Protein AF-A0A845DAN8-F1 (afdb_monomer_lite)

Sequence (56 aa):
KELRGGKDPLNERGSSPVLRGGCWGLRAQVLRSADRYGSNPDYGYYDIGFRLVRTL

Structure (mmCIF, N/CA/C/O backbone):
data_AF-A0A845DAN8-F1
#
_entry.id   AF-A0A845DAN8-F1
#
loop_
_atom_site.group_PDB
_atom_site.id
_atom_site.type_symbol
_atom_site.label_atom_id
_atom_site.label_alt_id
_atom_site.label_comp_id
_atom_site.label_asym_id
_atom_site.label_entity_id
_atom_site.label_seq_id
_atom_site.pdbx_PDB_ins_code
_atom_site.Cartn_x
_atom_site.Cartn_y
_atom_site.Cartn_z
_atom_site.occupancy
_atom_site.B_iso_or_equiv
_atom_site.auth_seq_id
_atom_site.auth_comp_id
_atom_site.auth_asym_id
_atom_site.auth_atom_id
_atom_site.pdbx_PDB_model_num
ATOM 1 N N . LYS A 1 1 ? -16.813 0.052 23.916 1.00 52.22 1 LYS A N 1
ATOM 2 C CA . LYS A 1 1 ? -17.900 -0.926 23.670 1.00 52.22 1 LYS A CA 1
ATOM 3 C C . LYS A 1 1 ? -17.270 -2.111 22.949 1.00 52.22 1 LYS A C 1
ATOM 5 O O . LYS A 1 1 ? -16.988 -1.980 21.769 1.00 52.22 1 LYS A O 1
ATOM 10 N N . GLU A 1 2 ? -16.938 -3.190 23.658 1.00 49.25 2 GLU A N 1
ATOM 11 C CA . GLU A 1 2 ? -16.397 -4.401 23.024 1.00 49.25 2 GLU A CA 1
ATOM 12 C C . GLU A 1 2 ? -17.498 -5.084 22.205 1.00 49.25 2 GLU A C 1
ATOM 14 O O . GLU A 1 2 ? -18.589 -5.359 22.709 1.00 49.25 2 GLU A O 1
ATOM 19 N N . LEU A 1 3 ? -17.234 -5.310 20.920 1.00 60.69 3 LEU A N 1
ATOM 20 C CA . LEU A 1 3 ? -18.048 -6.172 20.067 1.00 60.69 3 LEU A CA 1
ATOM 21 C C . LEU A 1 3 ? -17.580 -7.621 20.286 1.00 60.69 3 LEU A C 1
ATOM 23 O O . LEU A 1 3 ? -16.399 -7.852 20.528 1.00 60.69 3 LEU A O 1
ATOM 27 N N . ARG A 1 4 ? -18.487 -8.605 20.215 1.00 65.81 4 ARG A N 1
ATOM 28 C CA . ARG A 1 4 ? -18.250 -10.031 20.556 1.00 65.81 4 ARG A CA 1
ATOM 29 C C . ARG A 1 4 ? -17.274 -10.795 19.616 1.00 65.81 4 ARG A C 1
ATOM 31 O O . ARG A 1 4 ? -17.416 -12.000 19.450 1.00 65.81 4 ARG A O 1
ATOM 38 N N . GLY A 1 5 ? -16.298 -10.130 18.996 1.00 69.00 5 GLY A N 1
ATOM 39 C CA . GLY A 1 5 ? -15.419 -10.677 17.948 1.00 69.00 5 GLY A CA 1
ATOM 40 C C . GLY A 1 5 ? -13.956 -10.938 18.336 1.00 69.00 5 GLY A C 1
ATOM 41 O O . GLY A 1 5 ? -13.192 -11.381 17.485 1.00 69.00 5 GLY A O 1
ATOM 42 N N . GLY A 1 6 ? -13.552 -10.693 19.587 1.00 74.94 6 GLY A N 1
ATOM 43 C CA . GLY A 1 6 ? -12.135 -10.713 19.976 1.00 74.94 6 GLY A CA 1
ATOM 44 C C . GLY A 1 6 ? -11.386 -9.442 19.545 1.00 74.94 6 GLY A C 1
ATOM 45 O O . GLY A 1 6 ? -11.990 -8.503 19.030 1.00 74.94 6 GLY A O 1
ATOM 46 N N . LYS A 1 7 ? -10.073 -9.384 19.807 1.00 81.38 7 LYS A N 1
ATOM 47 C CA . LYS A 1 7 ? -9.210 -8.251 19.420 1.00 81.38 7 LYS A CA 1
ATOM 48 C C . LYS A 1 7 ? -8.992 -8.269 17.904 1.00 81.38 7 LYS A C 1
ATOM 50 O O . LYS A 1 7 ? -8.632 -9.314 17.361 1.00 81.38 7 LYS A O 1
ATOM 55 N N . ASP A 1 8 ? -9.148 -7.119 17.248 1.00 83.38 8 ASP A N 1
ATOM 56 C CA . ASP A 1 8 ? -8.845 -6.981 15.822 1.00 83.38 8 ASP A CA 1
ATOM 57 C C . ASP A 1 8 ? -7.406 -7.443 15.529 1.00 83.38 8 ASP A C 1
ATOM 59 O O . ASP A 1 8 ? -6.471 -7.062 16.248 1.00 83.38 8 ASP A O 1
ATOM 63 N N . PRO A 1 9 ? -7.197 -8.272 14.492 1.00 84.94 9 PRO A N 1
ATOM 64 C CA . PRO A 1 9 ? -5.883 -8.810 14.197 1.00 84.94 9 PRO A CA 1
ATOM 65 C C . PRO A 1 9 ? -4.961 -7.699 13.688 1.00 84.94 9 PRO A C 1
ATOM 67 O O . PRO A 1 9 ? -5.113 -7.190 12.577 1.00 84.94 9 PRO A O 1
ATOM 70 N N . LEU A 1 10 ? -3.959 -7.371 14.500 1.00 82.62 10 LEU A N 1
ATOM 71 C CA . LEU A 1 10 ? -2.830 -6.525 14.135 1.00 82.62 10 LEU A CA 1
ATOM 72 C C . LEU A 1 10 ? -1.608 -7.421 13.943 1.00 82.62 10 LEU A C 1
ATOM 74 O O . LEU A 1 10 ? -1.277 -8.228 14.811 1.00 82.62 10 LEU A O 1
ATOM 78 N N . ASN A 1 11 ? -0.926 -7.287 12.806 1.00 78.31 11 ASN A N 1
ATOM 79 C CA . ASN A 1 11 ? 0.358 -7.952 12.619 1.00 78.31 11 ASN A CA 1
ATOM 80 C C . ASN A 1 11 ? 1.468 -7.074 13.212 1.00 78.31 11 ASN A C 1
ATOM 82 O O . ASN A 1 11 ? 2.025 -6.223 12.526 1.00 78.31 11 ASN A O 1
ATOM 86 N N . GLU A 1 12 ? 1.766 -7.274 14.496 1.00 74.44 12 GLU A N 1
ATOM 87 C CA . GLU A 1 12 ? 2.715 -6.457 15.267 1.00 74.44 12 GLU A CA 1
ATOM 88 C C . GLU A 1 12 ? 4.199 -6.699 14.887 1.00 74.44 12 GLU A C 1
ATOM 90 O O . GLU A 1 12 ? 5.073 -5.988 15.375 1.00 74.44 12 GLU A O 1
ATOM 95 N N . ARG A 1 13 ? 4.517 -7.687 14.025 1.00 72.69 13 ARG A N 1
ATOM 96 C CA . ARG A 1 13 ? 5.906 -8.094 13.694 1.00 72.69 13 AR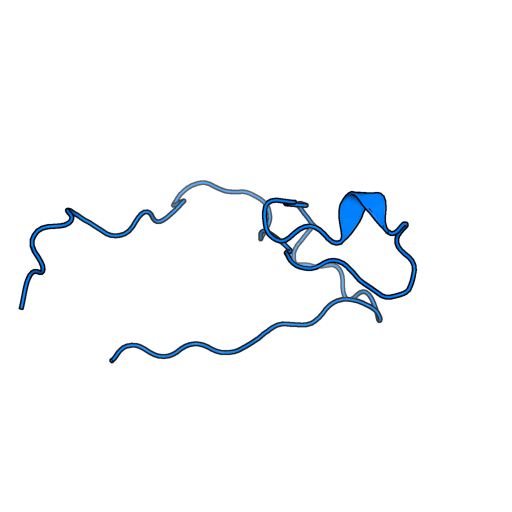G A CA 1
ATOM 97 C C . ARG A 1 13 ? 6.211 -8.266 12.193 1.00 72.69 13 ARG A C 1
ATOM 99 O O . ARG A 1 13 ? 7.019 -9.110 11.816 1.00 72.69 13 ARG A O 1
ATOM 106 N N . GLY A 1 14 ? 5.590 -7.479 11.317 1.00 65.19 14 GLY A N 1
ATOM 107 C CA . GLY A 1 14 ? 5.838 -7.532 9.867 1.00 65.19 14 GLY A CA 1
ATOM 108 C C . GLY A 1 14 ? 6.908 -6.549 9.376 1.00 65.19 14 GLY A C 1
ATOM 109 O O . GLY A 1 14 ? 6.891 -5.386 9.760 1.00 65.19 14 GLY A O 1
ATOM 110 N N .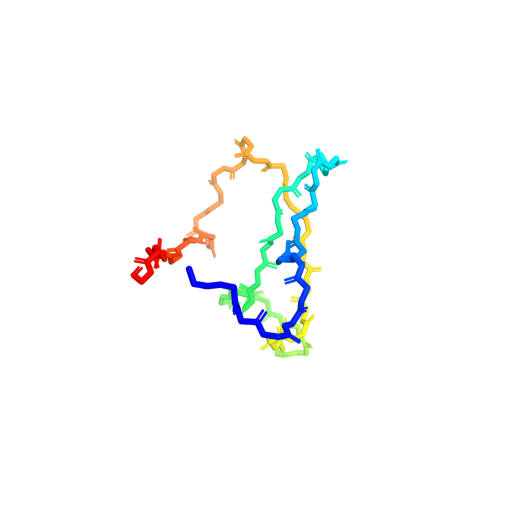 SER A 1 15 ? 7.797 -6.996 8.481 1.00 72.06 15 SER A N 1
ATOM 111 C CA . SER A 1 15 ? 8.874 -6.187 7.879 1.00 72.06 15 SER A CA 1
ATOM 112 C C . SER A 1 15 ? 8.452 -5.366 6.650 1.00 72.06 15 SER A C 1
ATOM 114 O O . SER A 1 15 ? 9.228 -4.551 6.160 1.00 72.06 15 SER A O 1
ATOM 116 N N . SER A 1 16 ? 7.249 -5.576 6.105 1.00 84.31 16 SER A N 1
ATOM 117 C CA . SER A 1 16 ? 6.776 -4.884 4.898 1.00 84.31 16 SER A CA 1
ATOM 118 C C . SER A 1 16 ? 5.252 -4.709 4.909 1.00 84.31 16 SER A C 1
ATOM 120 O O . SER A 1 16 ? 4.541 -5.674 5.215 1.00 84.31 16 SER A O 1
ATOM 122 N N . PRO A 1 17 ? 4.723 -3.509 4.590 1.00 86.00 17 PRO A N 1
ATOM 123 C CA . PRO A 1 17 ? 3.290 -3.280 4.472 1.00 86.00 17 PRO A CA 1
ATOM 124 C C . PRO A 1 17 ? 2.677 -4.143 3.366 1.00 86.00 17 PRO A C 1
ATOM 126 O O . PRO A 1 17 ? 3.308 -4.460 2.355 1.00 86.00 17 PRO A O 1
ATOM 129 N N . VAL A 1 18 ? 1.414 -4.516 3.570 1.00 88.81 18 VAL A N 1
ATOM 130 C CA . VAL A 1 18 ? 0.662 -5.336 2.620 1.00 88.81 18 VAL A CA 1
ATOM 131 C C . VAL A 1 18 ? -0.080 -4.442 1.636 1.00 88.81 18 VAL A C 1
ATOM 133 O O . VAL A 1 18 ? -0.937 -3.652 2.029 1.00 88.81 18 VAL A O 1
ATOM 136 N N . LEU A 1 19 ? 0.183 -4.650 0.352 1.00 89.69 19 LEU A N 1
ATOM 137 C CA . LEU A 1 19 ? -0.546 -4.060 -0.763 1.00 89.69 19 LEU A CA 1
ATOM 138 C C . LEU A 1 19 ? -1.675 -4.989 -1.212 1.00 89.69 19 LEU A C 1
ATOM 140 O O . LEU A 1 19 ? -1.537 -6.217 -1.194 1.00 89.69 19 LEU A O 1
ATOM 144 N N . ARG A 1 20 ? -2.804 -4.396 -1.612 1.00 90.50 20 ARG A N 1
ATOM 145 C CA . ARG A 1 20 ? -4.034 -5.087 -2.031 1.00 90.50 20 ARG A CA 1
ATOM 146 C C . ARG A 1 20 ? -4.638 -4.415 -3.256 1.00 90.50 20 ARG A C 1
ATOM 148 O O . ARG A 1 20 ? -4.469 -3.216 -3.438 1.00 90.50 20 ARG A O 1
ATOM 155 N N . GLY A 1 21 ? -5.406 -5.174 -4.036 1.00 88.88 21 GLY A N 1
ATOM 156 C CA . GLY A 1 21 ? -6.202 -4.654 -5.157 1.00 88.88 21 GLY A CA 1
ATOM 157 C C . GLY A 1 21 ? -5.466 -4.577 -6.498 1.00 88.88 21 GLY A C 1
ATOM 158 O O . GLY A 1 21 ? -6.127 -4.512 -7.528 1.00 88.88 21 GLY A O 1
ATOM 159 N N . GLY A 1 22 ? -4.133 -4.665 -6.492 1.00 88.75 22 GLY A N 1
ATOM 160 C CA . GLY A 1 22 ? -3.304 -4.624 -7.697 1.00 88.75 22 GLY A CA 1
ATOM 161 C C . GLY A 1 22 ? -3.250 -3.243 -8.362 1.00 88.75 22 GLY A C 1
ATOM 162 O O . GLY A 1 22 ? -3.714 -2.252 -7.801 1.00 88.75 22 GLY A O 1
ATOM 163 N N . CYS A 1 23 ? -2.658 -3.186 -9.556 1.00 88.25 23 CYS A N 1
ATOM 164 C CA . CYS A 1 23 ? -2.489 -1.971 -10.352 1.00 88.25 23 CYS A CA 1
ATOM 165 C C . CYS A 1 23 ? -2.706 -2.255 -11.851 1.00 88.25 23 CYS A C 1
ATOM 167 O O . CYS A 1 23 ? -2.867 -3.403 -12.269 1.00 88.25 23 CYS A O 1
ATOM 169 N N . TRP A 1 24 ? -2.696 -1.203 -12.672 1.00 88.44 24 TRP A N 1
ATOM 170 C CA . TRP A 1 24 ? -2.958 -1.273 -14.115 1.00 88.44 24 TRP A CA 1
ATOM 171 C C . TRP A 1 24 ? -1.921 -2.083 -14.913 1.00 88.44 24 TRP A C 1
ATOM 173 O O . TRP A 1 24 ? -2.233 -2.546 -16.006 1.00 88.44 24 TRP A O 1
ATOM 183 N N . GLY A 1 25 ? -0.703 -2.257 -14.388 1.00 87.12 25 GLY A N 1
ATOM 184 C CA . GLY A 1 25 ? 0.369 -3.021 -15.039 1.00 87.12 25 GLY A CA 1
ATOM 185 C C . GLY A 1 25 ? 0.315 -4.528 -14.773 1.00 87.12 25 GLY A C 1
ATOM 186 O O . GLY A 1 25 ? 1.079 -5.292 -15.365 1.00 87.12 25 GLY A O 1
ATOM 187 N N . LEU A 1 26 ? -0.570 -4.977 -13.879 1.00 86.38 26 LEU A N 1
ATOM 188 C CA . LEU A 1 26 ? -0.662 -6.374 -13.479 1.00 86.38 26 LEU A CA 1
ATOM 189 C C . LEU A 1 26 ? -1.663 -7.163 -14.328 1.00 86.38 26 LEU A C 1
ATOM 191 O O . LEU A 1 26 ? -2.652 -6.644 -14.841 1.00 86.38 26 LEU A O 1
ATOM 195 N N . ARG A 1 27 ? -1.423 -8.474 -14.444 1.00 88.19 27 ARG A N 1
ATOM 196 C CA . ARG A 1 27 ? -2.341 -9.374 -15.150 1.00 88.19 27 ARG A CA 1
ATOM 197 C C . ARG A 1 27 ? -3.645 -9.549 -14.367 1.00 88.19 27 ARG A C 1
ATOM 199 O O . ARG A 1 27 ? -3.647 -9.581 -13.140 1.00 88.19 27 ARG A O 1
ATOM 206 N N . ALA A 1 28 ? -4.751 -9.781 -15.071 1.00 85.25 28 ALA A N 1
ATOM 207 C CA . ALA A 1 28 ? -6.073 -9.911 -14.452 1.00 85.25 28 ALA A CA 1
ATOM 208 C C . ALA A 1 28 ? -6.157 -10.989 -13.348 1.00 85.25 28 ALA A C 1
ATOM 210 O O . ALA A 1 28 ? -6.923 -10.844 -12.399 1.00 85.25 28 ALA A O 1
ATOM 211 N N . GLN A 1 29 ? -5.341 -12.047 -13.419 1.00 82.06 29 GLN A N 1
ATOM 212 C CA . GLN A 1 29 ? -5.321 -13.125 -12.423 1.00 82.06 29 GLN A CA 1
ATOM 213 C C . GLN A 1 29 ? -4.909 -12.656 -11.012 1.00 82.06 29 GLN A C 1
ATOM 215 O O . GLN A 1 29 ? -5.253 -13.319 -10.027 1.00 82.06 29 GLN A O 1
ATOM 220 N N . VAL A 1 30 ? -4.199 -11.528 -10.901 1.00 80.38 30 VAL A N 1
ATOM 221 C CA . VAL A 1 30 ? -3.708 -10.966 -9.628 1.00 80.38 30 VAL A CA 1
ATOM 222 C C . VAL A 1 30 ? -4.499 -9.733 -9.157 1.00 80.38 30 VAL A C 1
ATOM 224 O O . VAL A 1 30 ? -4.203 -9.146 -8.124 1.00 80.38 30 VAL A O 1
ATOM 227 N N . LEU A 1 31 ? -5.580 -9.365 -9.856 1.00 82.12 31 LEU A N 1
ATOM 228 C CA . LEU A 1 31 ? -6.502 -8.291 -9.442 1.00 82.12 31 LEU A CA 1
ATOM 229 C C . LEU A 1 31 ? -7.583 -8.773 -8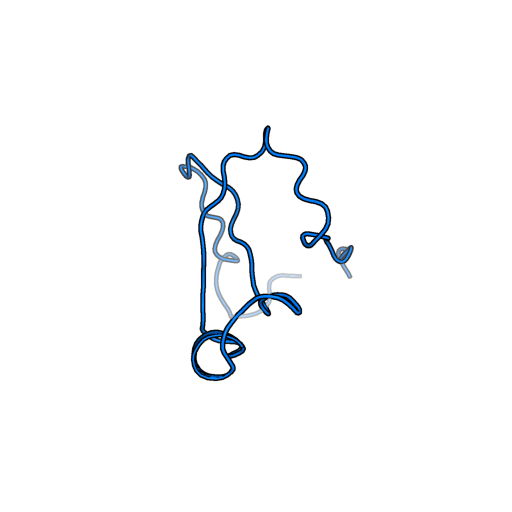.451 1.00 82.12 31 LEU A C 1
ATOM 231 O O . LEU A 1 31 ? -8.649 -8.174 -8.317 1.00 82.12 31 LEU A O 1
ATOM 235 N N . ARG A 1 32 ? -7.346 -9.891 -7.756 1.00 82.44 32 ARG A N 1
ATOM 236 C CA . ARG A 1 32 ? -8.316 -10.480 -6.821 1.00 82.44 32 ARG A CA 1
ATOM 237 C C . ARG A 1 32 ? -8.210 -9.812 -5.451 1.00 82.44 32 ARG A C 1
ATOM 239 O O . ARG A 1 32 ? -7.119 -9.605 -4.937 1.00 82.44 32 ARG A O 1
ATOM 246 N N . SER A 1 33 ? -9.339 -9.573 -4.782 1.00 81.75 33 SER A N 1
ATOM 247 C CA . SER A 1 33 ? -9.361 -8.934 -3.449 1.00 81.75 33 SER A CA 1
ATOM 248 C C . SER A 1 33 ? -8.634 -9.740 -2.360 1.00 81.75 33 SER A C 1
ATOM 250 O O . SER A 1 33 ? -8.174 -9.183 -1.359 1.00 81.75 33 SER A O 1
ATOM 252 N N . ALA A 1 34 ? -8.529 -11.059 -2.546 1.00 84.44 34 ALA A N 1
ATOM 253 C CA . ALA A 1 34 ? -7.796 -11.944 -1.647 1.00 84.44 34 ALA A CA 1
ATOM 254 C C . ALA A 1 34 ? -6.271 -11.846 -1.814 1.00 84.44 34 ALA A C 1
ATOM 256 O O . ALA A 1 34 ? -5.550 -12.250 -0.903 1.00 84.44 34 ALA A O 1
ATOM 257 N N . ASP A 1 35 ? -5.797 -11.312 -2.941 1.00 85.94 35 ASP A N 1
ATOM 258 C CA . ASP A 1 35 ? -4.385 -11.278 -3.290 1.00 85.94 35 ASP A CA 1
ATOM 259 C C . ASP A 1 35 ? -3.611 -10.270 -2.436 1.00 85.94 35 ASP A C 1
ATOM 261 O O . ASP A 1 35 ? -4.149 -9.225 -2.047 1.00 85.94 35 ASP A O 1
ATOM 265 N N . ARG A 1 36 ? -2.371 -10.616 -2.078 1.00 86.75 36 ARG A N 1
ATOM 266 C CA . ARG A 1 36 ? -1.561 -9.864 -1.110 1.00 86.75 36 ARG A CA 1
ATOM 267 C C . ARG A 1 36 ? -0.105 -9.84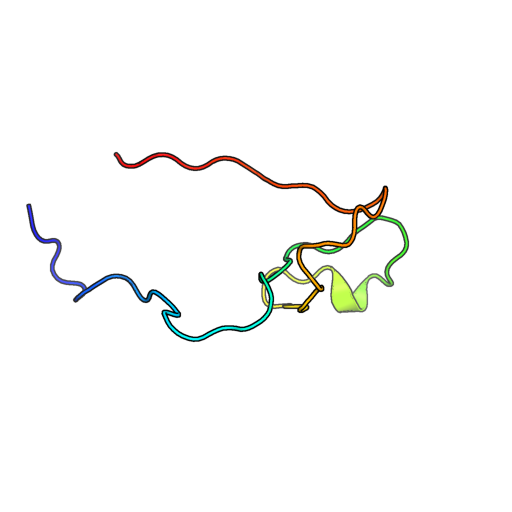8 -1.538 1.00 86.75 36 ARG A C 1
ATOM 269 O O . ARG A 1 36 ? 0.497 -10.906 -1.683 1.00 86.75 36 ARG A O 1
ATOM 276 N N . TYR A 1 37 ? 0.471 -8.655 -1.617 1.00 85.25 37 TYR A N 1
ATOM 277 C CA . TYR A 1 37 ? 1.883 -8.476 -1.943 1.00 85.25 37 TYR A CA 1
ATOM 278 C C . TYR A 1 37 ? 2.573 -7.649 -0.869 1.00 85.25 37 TYR A C 1
ATOM 280 O O . TYR A 1 37 ? 1.991 -6.702 -0.340 1.00 85.25 37 TYR A O 1
ATOM 288 N N . GLY A 1 38 ? 3.802 -8.029 -0.532 1.00 85.75 38 GLY A N 1
ATOM 289 C CA . GLY A 1 38 ? 4.685 -7.207 0.285 1.00 85.75 38 GLY A CA 1
ATOM 290 C C . GLY A 1 38 ? 5.500 -6.280 -0.607 1.00 85.75 38 GLY A C 1
ATOM 291 O O . GLY A 1 38 ? 5.977 -6.703 -1.658 1.00 85.75 38 GLY A O 1
ATOM 292 N N . SER A 1 39 ? 5.677 -5.038 -0.173 1.00 85.62 39 SER A N 1
ATOM 293 C CA . SER A 1 39 ? 6.660 -4.115 -0.743 1.00 85.62 39 SER A CA 1
ATOM 294 C C . SER A 1 39 ? 7.469 -3.503 0.386 1.00 85.62 39 SER A C 1
ATOM 296 O O . SER A 1 39 ? 6.925 -3.271 1.465 1.00 85.62 39 SER A O 1
ATOM 298 N N . ASN A 1 40 ? 8.742 -3.198 0.133 1.00 86.88 40 ASN A N 1
ATOM 299 C CA . ASN A 1 40 ? 9.504 -2.349 1.040 1.00 86.88 40 ASN A CA 1
ATOM 300 C C . ASN A 1 40 ? 8.764 -0.995 1.170 1.00 86.88 40 ASN A C 1
ATOM 302 O O . ASN A 1 40 ? 8.379 -0.434 0.136 1.00 86.88 40 ASN A O 1
ATOM 306 N N . PRO A 1 41 ? 8.509 -0.495 2.396 1.00 86.31 41 PRO A N 1
ATOM 307 C CA . PRO A 1 41 ? 7.834 0.788 2.601 1.00 86.31 41 PRO A CA 1
ATOM 308 C C . PRO A 1 41 ? 8.602 1.989 2.029 1.00 86.31 41 PRO A C 1
ATOM 310 O O . PRO A 1 41 ? 7.982 3.012 1.755 1.00 86.31 41 PRO A O 1
ATOM 313 N N . ASP A 1 42 ? 9.913 1.864 1.812 1.00 89.25 42 ASP A N 1
ATOM 314 C CA . ASP A 1 42 ? 10.759 2.931 1.266 1.00 89.25 42 ASP A CA 1
ATOM 315 C C . ASP A 1 42 ? 10.589 3.111 -0.255 1.00 89.25 42 ASP A C 1
ATOM 317 O O . ASP A 1 42 ? 11.120 4.055 -0.844 1.00 89.25 42 ASP A O 1
ATOM 321 N N . TYR A 1 43 ? 9.865 2.208 -0.925 1.00 89.31 43 TYR A N 1
ATOM 322 C CA . TYR A 1 43 ? 9.661 2.271 -2.369 1.00 89.31 43 TYR A CA 1
ATOM 323 C C . TYR A 1 43 ? 8.421 3.089 -2.739 1.00 89.31 43 TYR A C 1
ATOM 325 O O . TYR A 1 43 ? 7.286 2.706 -2.461 1.00 89.31 43 TYR A O 1
ATOM 333 N N . GLY A 1 44 ? 8.644 4.199 -3.446 1.00 88.94 44 GLY A N 1
ATOM 334 C CA . GLY A 1 44 ? 7.597 5.038 -4.031 1.00 88.94 44 GLY A CA 1
ATOM 335 C C . GLY A 1 44 ? 7.297 4.668 -5.482 1.00 88.94 44 GLY A C 1
ATOM 336 O O . GLY A 1 44 ? 7.706 5.385 -6.394 1.00 88.94 44 GLY A O 1
ATOM 337 N N . TYR A 1 45 ? 6.603 3.554 -5.714 1.00 89.56 45 TYR A N 1
ATOM 338 C CA . TYR A 1 45 ? 6.172 3.192 -7.067 1.00 89.56 45 TYR A CA 1
ATOM 339 C C . TYR A 1 45 ? 4.979 4.045 -7.525 1.00 89.56 45 TYR A C 1
ATOM 341 O O . TYR A 1 45 ? 4.057 4.312 -6.756 1.00 89.56 45 TYR A O 1
ATOM 349 N N . TYR A 1 46 ? 4.981 4.453 -8.797 1.00 91.81 46 TYR A N 1
ATOM 350 C CA . TYR A 1 46 ? 3.957 5.332 -9.387 1.00 91.81 46 TYR A CA 1
ATOM 351 C C . TYR A 1 46 ? 2.574 4.675 -9.534 1.00 91.81 46 TYR A C 1
ATOM 353 O O . TYR A 1 46 ? 1.597 5.344 -9.867 1.00 91.81 46 TYR A O 1
ATOM 361 N N . ASP A 1 47 ? 2.488 3.363 -9.346 1.00 90.06 47 ASP A N 1
ATOM 362 C CA . ASP A 1 47 ? 1.291 2.542 -9.497 1.00 90.06 47 ASP A CA 1
ATOM 363 C C . ASP A 1 47 ? 0.747 2.025 -8.152 1.00 90.06 47 ASP A C 1
ATOM 365 O O . ASP A 1 47 ? -0.218 1.256 -8.128 1.00 90.06 47 ASP A O 1
ATOM 369 N N . ILE A 1 48 ? 1.323 2.484 -7.035 1.00 89.81 48 ILE A N 1
ATOM 370 C CA . ILE A 1 48 ? 0.886 2.177 -5.672 1.00 89.81 48 ILE A CA 1
ATOM 371 C C . ILE A 1 48 ? 0.254 3.412 -5.031 1.00 89.81 48 ILE A C 1
ATOM 373 O O . ILE A 1 48 ? 0.764 4.525 -5.115 1.00 89.81 48 ILE A O 1
ATOM 377 N N . GLY A 1 49 ? -0.847 3.192 -4.313 1.00 89.75 49 GLY A N 1
ATOM 378 C CA . GLY A 1 49 ? -1.489 4.203 -3.479 1.00 89.75 49 GLY A CA 1
ATOM 379 C C . GLY A 1 49 ? -2.100 3.597 -2.217 1.00 89.75 49 GLY A C 1
ATOM 380 O O . GLY A 1 49 ? -1.986 2.397 -1.962 1.00 89.75 49 GLY A O 1
ATOM 381 N N . PHE A 1 50 ? -2.780 4.427 -1.427 1.00 91.38 50 PHE A N 1
ATOM 382 C CA . PHE A 1 50 ? -3.465 4.003 -0.207 1.00 91.38 50 PHE A CA 1
ATOM 383 C C . PHE A 1 50 ? -4.847 4.649 -0.087 1.00 91.38 50 PHE A C 1
ATOM 385 O O . PHE A 1 50 ? -5.129 5.697 -0.666 1.00 91.38 50 PHE A O 1
ATOM 392 N N . ARG A 1 51 ? -5.721 4.014 0.697 1.00 92.62 51 ARG A N 1
ATOM 393 C CA . ARG A 1 51 ? -7.023 4.559 1.088 1.00 92.62 51 ARG A 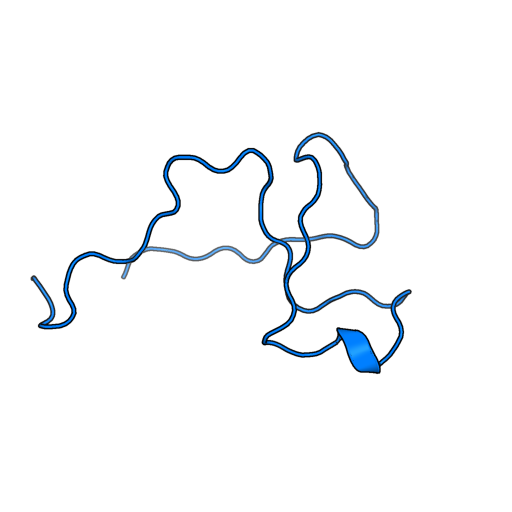CA 1
ATOM 394 C C . ARG A 1 51 ? -7.036 4.754 2.596 1.00 92.62 51 ARG A C 1
ATOM 396 O O . ARG A 1 51 ? -6.750 3.817 3.335 1.00 92.62 51 ARG A O 1
ATOM 403 N N . LEU A 1 52 ? -7.389 5.957 3.038 1.00 94.12 52 LEU A N 1
ATOM 404 C CA . LEU A 1 52 ? -7.521 6.262 4.458 1.00 94.12 52 LEU A CA 1
ATOM 405 C C . LEU A 1 52 ? -8.735 5.552 5.060 1.00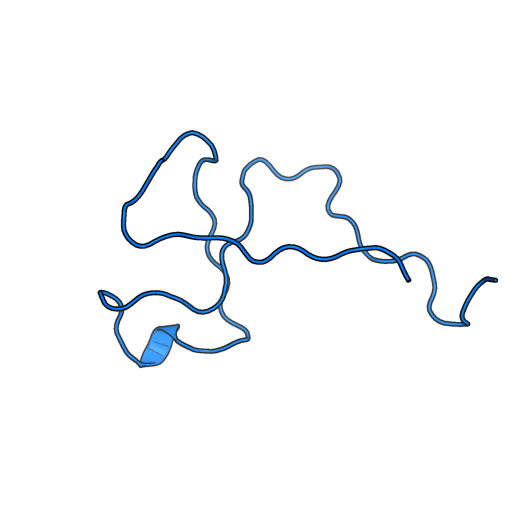 94.12 52 LEU A C 1
ATOM 407 O O . LEU A 1 52 ? -9.794 5.449 4.438 1.00 94.12 52 LEU A O 1
ATOM 411 N N . VAL A 1 53 ? -8.571 5.109 6.300 1.00 92.38 53 VAL A N 1
ATOM 412 C CA . VAL A 1 53 ? -9.640 4.596 7.153 1.00 92.38 53 VAL A CA 1
ATOM 413 C C . VAL A 1 53 ? -9.573 5.328 8.487 1.00 92.38 53 VAL A C 1
ATOM 415 O O . VAL A 1 53 ? -8.494 5.728 8.922 1.00 92.38 53 VAL A O 1
ATOM 418 N N . ARG A 1 54 ? -10.723 5.529 9.127 1.00 93.62 54 ARG A N 1
ATOM 419 C CA . ARG A 1 54 ? -10.810 6.131 10.460 1.00 93.62 54 ARG A CA 1
ATOM 420 C C . ARG A 1 54 ? -11.538 5.187 11.401 1.00 93.62 54 ARG A C 1
ATOM 422 O O . ARG A 1 54 ? -12.372 4.399 10.955 1.00 93.62 54 ARG A O 1
ATOM 429 N N . THR A 1 55 ? -11.244 5.298 12.688 1.00 88.62 55 THR A N 1
ATOM 430 C CA . THR A 1 55 ? -12.054 4.662 13.727 1.00 88.62 55 THR A CA 1
ATOM 431 C C . THR A 1 55 ? -13.464 5.256 13.714 1.00 88.62 55 THR A C 1
ATOM 433 O O . THR A 1 55 ? -13.631 6.449 13.426 1.00 88.62 55 THR A O 1
ATOM 436 N N . LEU A 1 56 ? -14.465 4.413 13.979 1.00 78.06 56 LEU A N 1
ATOM 437 C CA . LEU A 1 56 ? -15.860 4.836 14.126 1.00 78.06 56 LEU A CA 1
ATOM 438 C C . LEU A 1 56 ? -16.059 5.654 15.402 1.00 78.06 56 LEU A C 1
ATOM 440 O O . LEU A 1 56 ? -15.482 5.258 16.439 1.00 78.06 56 LEU A O 1
#

Radius of gyration: 14.51 Å; chains: 1; bounding box: 29×19×39 Å

pLDDT: mean 83.08, std 9.56, range [49.25, 94.12]

Foldseek 3Di:
DDDPPPDDDDPPDDQFDKDAQDFPPDDPVQNDRPHIDGDHPPDDDPGDDDDDDDDD

Secondary structure (DSSP, 8-state):
---TT-S----TT-SSPEE-S--TTS-GGG--TT--EE--TT---TT---------